Protein AF-A0A4U9CZ18-F1 (afdb_monomer_lite)

Organism: Raoultella terrigena (NCBI:txid577)

Secondary structure (DSSP, 8-state):
-HHHHHHHHHHHHHHHHHHHHHHHHHHHHHHHHHHHHHHHHHHHHS---HHHHHHHHHHHHHHTTSSEEEE--TTS-SPPEEEE-HHHHTT-TT-----TTHHHHHHHHHHHHHHHHHHHTSTT-----EEEETTTEEEESS-GGG----S---

Foldseek 3Di:
DVVVVVVVVVVVVVVVVVVVVVVVVVVVVVLVVVLVVQLVVVCVVDPDDPVQLVVQLVVCVVCQQPQKDWGARPVNQFFIKIFGHPVVLVVDPQADPPDPCNSVVVSVQRVVRNSLSSNVVRVPPPDWDKDAHSNGMIGIPDDPVVPDDDPDDD

pLDDT: mean 77.83, std 15.49, range [28.59, 95.0]

Radius of gyration: 23.75 Å; chains: 1; bounding box: 66×48×63 Å

Sequence (154 aa):
MVLEEAYVDNQHNNLENVAHEMDGLLQFNTDRMIFFRNGMQSALETPLDFMILRKAEQEYISKRHEAIWSVALHNRRTLPVYGVSDAFIDKDPTLSRDNTLSGNELMATLELGYLLRLTNNNRGFTERMLYVSRSGFFVSTESANKHHPGAGAL

InterPro domains:
  IPR033416 Periplasmic sensor domain CHASE7 [PF17151] (1-145)

Structure (mmCIF, N/CA/C/O backbone):
data_AF-A0A4U9CZ18-F1
#
_entry.id   AF-A0A4U9CZ18-F1
#
loop_
_atom_site.group_PDB
_atom_site.id
_atom_site.type_symbol
_atom_site.label_atom_id
_atom_site.label_alt_id
_atom_site.label_comp_id
_atom_site.label_asym_id
_atom_site.label_entity_id
_atom_site.label_seq_id
_atom_site.pdbx_PDB_ins_code
_atom_site.Cartn_x
_atom_site.Cartn_y
_atom_site.Cartn_z
_atom_site.occupancy
_atom_site.B_iso_or_equiv
_atom_site.auth_seq_id
_atom_site.auth_comp_id
_atom_site.auth_asym_id
_atom_site.auth_atom_id
_atom_site.pdbx_PDB_model_num
ATOM 1 N N . MET A 1 1 ? -50.011 -6.101 39.737 1.00 55.44 1 MET A N 1
ATOM 2 C CA . MET A 1 1 ? -48.664 -6.424 40.245 1.00 55.44 1 MET A CA 1
ATOM 3 C C . MET A 1 1 ? -47.759 -6.985 39.147 1.00 55.44 1 MET A C 1
ATOM 5 O O . MET A 1 1 ? -46.697 -6.428 38.957 1.00 55.44 1 MET A O 1
ATOM 9 N N . VAL A 1 2 ? -48.208 -7.946 38.324 1.00 61.94 2 VAL A N 1
ATOM 10 C CA . VAL A 1 2 ? -47.400 -8.536 37.221 1.00 61.94 2 VAL A CA 1
ATOM 11 C C . VAL A 1 2 ? -46.896 -7.525 36.165 1.00 61.94 2 VAL A C 1
ATOM 13 O O . VAL A 1 2 ? -45.826 -7.703 35.599 1.00 61.94 2 VAL A O 1
ATOM 16 N N . LEU A 1 3 ? -47.636 -6.438 35.906 1.00 67.81 3 LEU A N 1
ATOM 17 C CA . LEU A 1 3 ? -47.214 -5.380 34.967 1.00 67.81 3 LEU A CA 1
ATOM 18 C C . LEU A 1 3 ? -46.101 -4.469 35.508 1.00 67.81 3 LEU A C 1
ATOM 20 O O . LEU A 1 3 ? -45.385 -3.862 34.721 1.00 67.81 3 LEU A O 1
ATOM 24 N N . GLU A 1 4 ? -45.979 -4.351 36.828 1.00 65.94 4 GLU A N 1
ATOM 25 C CA . GLU A 1 4 ? -44.988 -3.482 37.468 1.00 65.94 4 GLU A CA 1
ATOM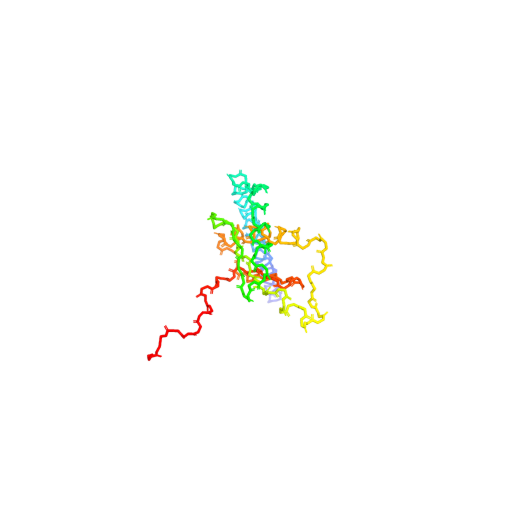 26 C C . GLU A 1 4 ? -43.638 -4.198 37.566 1.00 65.94 4 GLU A C 1
ATOM 28 O O . GLU A 1 4 ? -42.622 -3.624 37.191 1.00 65.94 4 GLU A O 1
ATOM 33 N N . GLU A 1 5 ? -43.646 -5.486 37.926 1.00 63.59 5 GLU A N 1
ATOM 34 C CA . GLU A 1 5 ? -42.459 -6.352 37.868 1.00 63.59 5 GLU A CA 1
ATOM 35 C C . GLU A 1 5 ? -41.902 -6.444 36.440 1.00 63.59 5 GLU A C 1
ATOM 37 O O . GLU A 1 5 ? -40.731 -6.151 36.222 1.00 63.59 5 GLU A O 1
ATOM 42 N N . ALA A 1 6 ? -42.751 -6.700 35.437 1.00 67.12 6 ALA A N 1
ATOM 43 C CA . ALA A 1 6 ? -42.311 -6.762 34.041 1.00 67.12 6 ALA A CA 1
ATOM 44 C C . ALA A 1 6 ? -41.758 -5.423 33.507 1.00 67.12 6 ALA A C 1
ATOM 46 O O . ALA A 1 6 ? -40.897 -5.413 32.627 1.00 67.12 6 ALA A O 1
ATOM 47 N N . TYR A 1 7 ? -42.244 -4.285 34.017 1.00 70.19 7 TYR A N 1
ATOM 48 C CA . TYR A 1 7 ? -41.714 -2.966 33.666 1.00 70.19 7 TYR A CA 1
ATOM 49 C C . TYR A 1 7 ? -40.347 -2.720 34.312 1.00 70.19 7 TYR A C 1
ATOM 51 O O . TYR A 1 7 ? -39.429 -2.260 33.633 1.00 70.19 7 TYR A O 1
ATOM 59 N N . VAL A 1 8 ? -40.192 -3.056 35.595 1.00 72.44 8 VAL A N 1
ATOM 60 C CA . VAL A 1 8 ? -38.922 -2.931 36.327 1.00 72.44 8 VAL A CA 1
ATOM 61 C C . VAL A 1 8 ? -37.847 -3.834 35.715 1.00 72.44 8 VAL A C 1
ATOM 63 O O . VAL A 1 8 ? -36.737 -3.362 35.467 1.00 72.44 8 VAL A O 1
ATOM 66 N N . ASP A 1 9 ? -38.193 -5.069 35.355 1.00 74.56 9 ASP A N 1
ATOM 67 C CA . ASP A 1 9 ? -37.288 -6.004 34.678 1.00 74.56 9 ASP A CA 1
ATOM 68 C C . ASP A 1 9 ? -36.863 -5.495 33.292 1.00 74.56 9 ASP A C 1
ATOM 70 O O . ASP A 1 9 ? -35.718 -5.672 32.876 1.00 74.56 9 ASP A O 1
ATOM 74 N N . ASN A 1 10 ? -37.757 -4.820 32.562 1.00 75.38 10 ASN A N 1
ATOM 75 C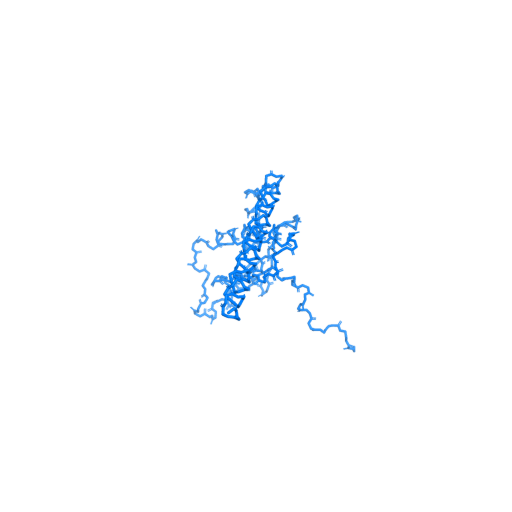 CA . ASN A 1 10 ? -37.428 -4.221 31.267 1.00 75.38 10 ASN A CA 1
ATOM 76 C C . ASN A 1 10 ? -36.478 -3.020 31.423 1.00 75.38 10 ASN A C 1
ATOM 78 O O . ASN A 1 10 ? -35.521 -2.889 30.665 1.00 75.38 10 ASN A O 1
ATOM 82 N N . GLN A 1 11 ? -36.689 -2.171 32.438 1.00 80.06 11 GLN A N 1
ATOM 83 C CA . GLN A 1 11 ? -35.767 -1.069 32.744 1.00 80.06 11 GLN A CA 1
ATOM 84 C C . GLN A 1 11 ? -34.387 -1.583 33.163 1.00 80.06 11 GLN A C 1
ATOM 86 O O . GLN A 1 11 ? -33.377 -1.029 32.733 1.00 80.06 11 GLN A O 1
ATOM 91 N N . HIS A 1 12 ? -34.340 -2.656 33.954 1.00 80.38 12 HIS A N 1
ATOM 92 C CA . HIS A 1 12 ? -33.088 -3.288 34.354 1.00 80.38 12 HIS A CA 1
ATOM 93 C C . HIS A 1 12 ? -32.339 -3.868 33.149 1.00 80.38 12 HIS A C 1
ATOM 95 O O . HIS A 1 12 ? -31.188 -3.508 32.930 1.00 80.38 12 HIS A O 1
ATOM 101 N N . ASN A 1 13 ? -33.021 -4.645 32.301 1.00 81.12 13 ASN A N 1
ATOM 102 C CA . ASN A 1 13 ? -32.439 -5.181 31.066 1.00 81.12 13 ASN A CA 1
ATOM 103 C C . ASN A 1 13 ? -31.945 -4.074 30.120 1.00 81.12 13 ASN A C 1
ATOM 105 O O . ASN A 1 13 ? -30.881 -4.196 29.521 1.00 81.12 13 ASN A O 1
ATOM 109 N N . ASN A 1 14 ? -32.691 -2.972 29.979 1.00 85.69 14 ASN A N 1
ATOM 110 C CA . ASN A 1 14 ? -32.246 -1.843 29.159 1.00 85.69 14 ASN A CA 1
ATOM 111 C C . ASN A 1 14 ? -30.996 -1.176 29.743 1.00 85.69 14 ASN A C 1
ATOM 113 O O . ASN A 1 14 ? -30.086 -0.840 28.991 1.00 85.69 14 ASN A O 1
ATOM 117 N N . LEU A 1 15 ? -30.926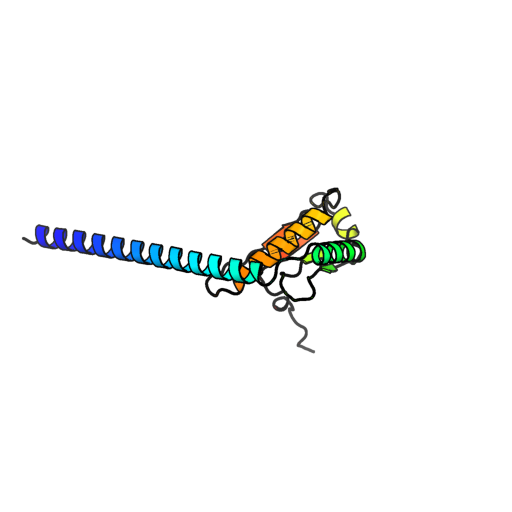 -1.003 31.066 1.00 87.50 15 LEU A N 1
ATOM 118 C CA . LEU A 1 15 ? -29.743 -0.458 31.733 1.00 87.50 15 LEU A CA 1
ATOM 119 C C . LEU A 1 15 ? -28.532 -1.388 31.604 1.00 87.50 15 LEU A C 1
ATOM 121 O O . LEU A 1 15 ? -27.435 -0.897 31.351 1.00 87.50 15 LEU A O 1
ATOM 125 N N . GLU A 1 16 ? -28.717 -2.704 31.725 1.00 88.44 16 GLU A N 1
ATOM 126 C CA . GLU A 1 16 ? -27.654 -3.691 31.506 1.00 88.44 16 GLU A CA 1
ATOM 127 C C . GLU A 1 16 ? -27.153 -3.670 30.058 1.00 88.44 16 GLU A C 1
ATOM 129 O O . GLU A 1 16 ? -25.946 -3.623 29.830 1.00 88.44 16 GLU A O 1
ATOM 134 N N . ASN A 1 17 ? -28.056 -3.610 29.075 1.00 87.31 17 ASN A N 1
ATOM 135 C CA . ASN A 1 17 ? -27.684 -3.498 27.663 1.00 87.31 17 ASN A CA 1
ATOM 136 C C . ASN A 1 17 ? -26.903 -2.208 27.380 1.00 87.31 17 ASN A C 1
ATOM 138 O O . ASN A 1 17 ? -25.851 -2.254 26.747 1.00 87.31 17 ASN A O 1
ATOM 142 N N . VAL A 1 18 ? -27.368 -1.065 27.896 1.00 88.69 18 VAL A N 1
ATOM 143 C CA . VAL A 1 18 ? -26.665 0.222 27.752 1.00 88.69 18 VAL A CA 1
ATOM 144 C C . VAL A 1 18 ? -25.297 0.183 28.437 1.00 88.69 18 VAL A C 1
ATOM 146 O O . VAL A 1 18 ? -24.322 0.690 27.885 1.00 88.69 18 VAL A O 1
ATOM 149 N N . ALA A 1 19 ? -25.195 -0.433 29.618 1.00 86.88 19 ALA A N 1
ATOM 150 C CA . ALA A 1 19 ? -23.924 -0.599 30.316 1.00 86.88 19 ALA A CA 1
ATOM 151 C C . ALA A 1 19 ? -22.953 -1.481 29.516 1.00 86.88 19 ALA A C 1
ATOM 153 O O . ALA A 1 19 ? -21.783 -1.128 29.388 1.00 86.88 19 ALA A O 1
ATOM 154 N N . HIS A 1 20 ? -23.438 -2.576 28.925 1.00 89.50 20 HIS A N 1
ATOM 155 C CA . HIS A 1 20 ? -22.645 -3.445 28.057 1.00 89.50 20 HIS A CA 1
ATOM 156 C C . HIS A 1 20 ? -22.179 -2.745 26.776 1.00 89.50 20 HIS A C 1
ATOM 158 O O . HIS A 1 20 ? -21.013 -2.868 26.401 1.00 89.50 20 HIS A O 1
ATOM 164 N N . GLU A 1 21 ? -23.048 -1.980 26.114 1.00 90.31 21 GLU A N 1
ATOM 165 C CA . GLU A 1 21 ? -22.666 -1.183 24.944 1.00 90.31 21 GLU A CA 1
ATOM 166 C C . GLU A 1 21 ? -21.617 -0.125 25.305 1.00 90.31 21 GLU A C 1
ATOM 168 O O . GLU A 1 21 ? -20.629 0.053 24.588 1.00 90.31 21 GLU A O 1
ATOM 173 N N . MET A 1 22 ? -21.796 0.554 26.440 1.00 90.56 22 MET A N 1
ATOM 174 C CA . MET A 1 22 ? -20.855 1.556 26.927 1.00 90.56 22 MET A CA 1
ATOM 175 C C . MET A 1 22 ? -19.496 0.941 27.276 1.00 90.56 22 MET A C 1
ATOM 177 O O . MET A 1 22 ? -18.470 1.509 26.904 1.00 90.56 22 MET A O 1
ATOM 181 N N . ASP A 1 23 ? -19.474 -0.214 27.940 1.00 89.56 23 ASP A N 1
ATOM 182 C CA . ASP A 1 23 ? -18.244 -0.953 28.243 1.00 89.56 23 ASP A CA 1
ATOM 183 C C . ASP A 1 23 ? -17.512 -1.360 26.955 1.00 89.56 23 ASP A C 1
ATOM 185 O O . ASP A 1 23 ? -16.321 -1.081 26.797 1.00 89.56 23 ASP A O 1
ATOM 189 N N . GLY A 1 24 ? -18.245 -1.876 25.963 1.00 87.12 24 GLY A N 1
ATOM 190 C CA . GLY A 1 24 ? -17.697 -2.182 24.641 1.00 87.12 24 GLY A CA 1
ATOM 191 C C . GLY A 1 24 ? -17.093 -0.956 23.945 1.00 87.12 24 GLY A C 1
ATOM 192 O O . GLY A 1 24 ? -15.995 -1.029 23.387 1.00 87.12 24 GLY A O 1
ATOM 193 N N . LEU A 1 25 ? -17.759 0.202 24.015 1.00 86.75 25 LEU A N 1
ATOM 194 C CA . LEU A 1 25 ? -17.232 1.462 23.482 1.00 86.75 25 LEU A CA 1
ATOM 195 C C . LEU A 1 25 ? -15.987 1.939 24.240 1.00 86.75 25 LEU A C 1
ATOM 197 O O . LEU A 1 25 ? -15.046 2.437 23.617 1.00 86.75 25 LEU A O 1
ATOM 201 N N . LEU A 1 26 ? -15.949 1.813 25.567 1.00 91.00 26 LEU A N 1
ATOM 202 C CA . LEU A 1 26 ? -14.790 2.194 26.378 1.00 91.00 26 LEU A CA 1
ATOM 203 C C . LEU A 1 26 ? -13.584 1.303 26.084 1.00 91.00 26 LEU A C 1
ATOM 205 O O . LEU A 1 26 ? -12.479 1.820 25.880 1.00 91.00 26 LEU A O 1
ATOM 209 N N . GLN A 1 27 ? -13.794 -0.011 26.001 1.00 84.44 27 GLN A N 1
ATOM 210 C CA . GLN A 1 27 ? -12.763 -0.966 25.612 1.00 84.44 27 GLN A CA 1
ATOM 211 C C . GLN A 1 27 ? -12.215 -0.625 24.222 1.00 84.44 27 GLN A C 1
ATOM 213 O O . GLN A 1 27 ? -11.011 -0.432 24.058 1.00 84.44 27 GLN A O 1
ATOM 218 N N . PHE A 1 28 ? -13.099 -0.418 23.247 1.00 78.62 28 PHE A N 1
ATOM 219 C CA . PHE A 1 28 ? -12.723 -0.048 21.885 1.00 78.62 28 PHE A CA 1
ATOM 220 C C . PHE A 1 28 ? -11.899 1.247 21.807 1.00 78.62 28 PHE A C 1
ATOM 222 O O . PHE A 1 28 ? -10.893 1.323 21.095 1.00 78.62 28 PHE A O 1
ATOM 229 N N . ASN A 1 29 ? -12.303 2.286 22.543 1.00 73.75 29 ASN A N 1
ATOM 230 C CA . ASN A 1 29 ? -11.570 3.552 22.574 1.00 73.75 29 ASN A CA 1
ATOM 231 C C . ASN A 1 29 ? -10.210 3.416 23.281 1.00 73.75 29 ASN A C 1
ATOM 233 O O . ASN A 1 29 ? -9.231 4.031 22.850 1.00 73.75 29 ASN A O 1
ATOM 237 N N . THR A 1 30 ? -10.126 2.584 24.320 1.00 81.25 30 THR A N 1
ATOM 238 C CA . THR A 1 30 ? -8.876 2.286 25.035 1.00 81.25 30 THR A CA 1
ATOM 239 C C . THR A 1 30 ? -7.895 1.537 24.136 1.00 81.25 30 THR A C 1
ATOM 241 O O . THR A 1 30 ? -6.736 1.944 24.016 1.00 81.25 30 THR A O 1
ATOM 244 N N . ASP A 1 31 ? -8.368 0.513 23.425 1.00 75.38 31 ASP A N 1
ATOM 245 C CA . ASP A 1 31 ? -7.572 -0.255 22.465 1.00 75.38 31 ASP A CA 1
ATOM 246 C C . ASP A 1 31 ? -7.012 0.648 21.358 1.00 75.38 31 ASP A C 1
ATOM 248 O O . ASP A 1 31 ? -5.821 0.587 21.033 1.00 75.38 31 ASP A O 1
ATOM 252 N N . ARG A 1 32 ? -7.834 1.570 20.834 1.00 73.12 32 ARG A N 1
ATOM 253 C CA . ARG A 1 32 ? -7.393 2.593 19.872 1.00 73.12 32 ARG A CA 1
ATOM 254 C C . ARG A 1 32 ? -6.335 3.530 20.449 1.00 73.12 32 ARG A C 1
ATOM 256 O O . ARG A 1 32 ? -5.360 3.836 19.766 1.00 73.12 32 ARG A O 1
ATOM 263 N N . MET A 1 33 ? -6.489 3.990 21.687 1.00 82.31 33 MET A N 1
ATOM 264 C CA . MET A 1 33 ? -5.515 4.890 22.309 1.00 82.31 33 MET A CA 1
ATOM 265 C C . MET A 1 33 ? -4.158 4.204 22.511 1.00 82.31 33 MET A C 1
ATOM 267 O O . MET A 1 33 ? -3.122 4.777 22.166 1.00 82.31 33 MET A O 1
ATOM 271 N N . ILE A 1 34 ? -4.154 2.967 23.018 1.00 79.25 34 ILE A N 1
ATOM 272 C CA . ILE A 1 34 ? -2.936 2.157 23.186 1.00 79.25 34 ILE A CA 1
ATOM 273 C C . ILE A 1 34 ? -2.264 1.931 21.833 1.00 79.25 34 ILE A C 1
ATOM 275 O O . ILE A 1 34 ? -1.045 2.051 21.705 1.00 79.25 34 ILE A O 1
ATOM 279 N N . PHE A 1 35 ? -3.060 1.656 20.806 1.00 72.75 35 PHE A N 1
ATOM 280 C CA . PHE A 1 35 ? -2.589 1.547 19.439 1.00 72.75 35 PHE A CA 1
ATOM 281 C C . PHE A 1 35 ? -1.898 2.816 18.941 1.00 72.75 35 PHE A C 1
ATOM 283 O O . PHE A 1 35 ? -0.756 2.734 18.486 1.00 72.75 35 PHE A O 1
ATOM 290 N N . PHE A 1 36 ? -2.531 3.985 19.071 1.00 72.88 36 PHE A N 1
ATOM 291 C CA . PHE A 1 36 ? -1.923 5.239 18.628 1.00 72.88 36 PHE A CA 1
ATOM 292 C C . PHE A 1 36 ? -0.646 5.532 19.410 1.00 72.88 36 PHE A C 1
ATOM 294 O O . PHE A 1 36 ? 0.359 5.916 18.816 1.00 72.88 36 PHE A O 1
ATOM 301 N N . ARG A 1 37 ? -0.645 5.287 20.726 1.00 77.56 37 ARG A N 1
ATOM 302 C CA . ARG A 1 37 ? 0.535 5.451 21.581 1.00 77.56 37 ARG A CA 1
ATOM 303 C C . ARG A 1 37 ? 1.699 4.575 21.116 1.00 77.56 37 ARG A C 1
ATOM 305 O O . ARG A 1 37 ? 2.804 5.083 20.951 1.00 77.56 37 ARG A O 1
ATOM 312 N N . ASN A 1 38 ? 1.463 3.284 20.895 1.00 74.06 38 ASN A N 1
ATOM 313 C CA . ASN A 1 38 ? 2.507 2.341 20.490 1.00 74.06 38 ASN A CA 1
ATOM 314 C C . ASN A 1 38 ? 2.998 2.621 19.063 1.00 74.06 38 ASN A C 1
ATOM 316 O O . ASN A 1 38 ? 4.201 2.574 18.806 1.00 74.06 38 ASN A O 1
ATOM 320 N N . GLY A 1 39 ? 2.085 2.970 18.152 1.00 69.44 39 GLY A N 1
ATOM 321 C CA . GLY A 1 39 ? 2.424 3.389 16.794 1.00 69.44 39 GLY A CA 1
ATOM 322 C C . GLY A 1 39 ? 3.288 4.651 16.783 1.00 69.44 39 GLY A C 1
ATOM 323 O O . GLY A 1 39 ? 4.344 4.659 16.156 1.00 69.44 39 GLY A O 1
ATOM 324 N N . MET A 1 40 ? 2.901 5.686 17.538 1.00 73.62 40 MET A N 1
ATOM 325 C CA . MET A 1 40 ? 3.684 6.920 17.673 1.00 73.62 40 MET A CA 1
ATOM 326 C C . MET A 1 40 ? 5.042 6.670 18.326 1.00 73.62 40 MET A C 1
ATOM 328 O O . MET A 1 40 ? 6.042 7.179 17.835 1.00 73.62 40 MET A O 1
ATOM 332 N N . GLN A 1 41 ? 5.106 5.872 19.395 1.00 73.75 41 GLN A N 1
ATOM 333 C CA . GLN A 1 41 ? 6.376 5.526 20.032 1.00 73.75 41 GLN A CA 1
ATOM 334 C C . GLN A 1 41 ? 7.321 4.844 19.030 1.00 73.75 41 GLN A C 1
ATOM 336 O O . GLN A 1 41 ? 8.472 5.251 18.899 1.00 73.75 41 GLN A O 1
ATOM 341 N N . SER A 1 42 ? 6.825 3.877 18.256 1.00 68.81 42 SER A N 1
ATOM 342 C CA . SER A 1 42 ? 7.631 3.190 17.243 1.00 68.81 42 SER A CA 1
ATOM 343 C C . SER A 1 42 ? 8.066 4.114 16.091 1.00 68.81 42 SER A C 1
ATOM 345 O O . SER A 1 42 ? 9.202 4.007 15.617 1.00 68.81 42 SER A O 1
ATOM 347 N N . ALA A 1 43 ? 7.206 5.056 15.686 1.00 67.75 43 ALA A N 1
ATOM 348 C CA . ALA A 1 43 ? 7.516 6.097 14.701 1.00 67.75 43 ALA A CA 1
ATOM 349 C C . ALA A 1 43 ? 8.579 7.085 15.179 1.00 67.75 43 ALA A C 1
ATOM 351 O O . ALA A 1 43 ? 9.471 7.439 14.411 1.00 67.75 43 ALA A O 1
ATOM 352 N N . LEU A 1 44 ? 8.527 7.487 16.448 1.00 71.44 44 LEU A N 1
ATOM 353 C CA . LEU A 1 44 ? 9.509 8.387 17.048 1.00 71.44 44 LEU A CA 1
ATOM 354 C C . LEU A 1 44 ? 10.860 7.702 17.283 1.00 71.44 44 LEU A C 1
ATOM 356 O O . LEU A 1 44 ? 11.900 8.319 17.076 1.00 71.44 44 LEU A O 1
ATOM 360 N N . GLU A 1 45 ? 10.861 6.430 17.684 1.00 70.38 45 GLU A N 1
ATOM 361 C CA . GLU A 1 45 ? 12.091 5.647 17.849 1.00 70.38 45 GLU A CA 1
ATOM 362 C C . GLU A 1 45 ? 12.778 5.375 16.504 1.00 70.38 45 GLU A C 1
ATOM 364 O O . GLU A 1 45 ? 14.002 5.242 16.436 1.00 70.38 45 GLU A O 1
ATOM 369 N N . THR A 1 46 ? 11.998 5.258 15.424 1.00 64.69 46 THR A N 1
ATOM 370 C CA . THR A 1 46 ? 12.502 4.840 14.114 1.00 64.69 46 THR A CA 1
ATOM 371 C C . THR A 1 46 ? 11.836 5.573 12.945 1.00 64.69 46 THR A C 1
ATOM 373 O O . THR A 1 46 ? 11.130 4.941 12.155 1.00 64.69 46 THR A O 1
ATOM 376 N N . PRO A 1 47 ? 12.082 6.886 12.787 1.00 67.19 47 PRO A N 1
ATOM 377 C CA . PRO A 1 47 ? 11.479 7.662 11.711 1.00 67.19 47 PRO A CA 1
ATOM 378 C C . PRO A 1 47 ? 11.868 7.101 10.337 1.00 67.19 47 PRO A C 1
ATOM 380 O O . PRO A 1 47 ? 12.983 6.602 10.141 1.00 67.19 47 PRO A O 1
ATOM 383 N N . LEU A 1 48 ? 10.946 7.185 9.376 1.00 73.19 48 LEU A N 1
ATOM 384 C CA . LEU A 1 48 ? 11.251 6.903 7.977 1.00 73.19 48 LEU A CA 1
ATOM 385 C C . LEU A 1 48 ? 12.178 7.991 7.447 1.00 73.19 48 LEU A C 1
ATOM 387 O O . LEU A 1 48 ? 11.784 9.126 7.197 1.00 73.19 48 LEU A O 1
ATOM 391 N N . ASP A 1 49 ? 13.454 7.635 7.340 1.00 78.69 49 ASP A N 1
ATOM 392 C CA . ASP A 1 49 ? 14.478 8.519 6.807 1.00 78.69 49 ASP A CA 1
ATOM 393 C C . ASP A 1 49 ? 14.248 8.732 5.303 1.00 78.69 49 ASP A C 1
ATOM 395 O O . ASP A 1 49 ? 14.193 7.781 4.514 1.00 78.69 49 ASP A O 1
ATOM 399 N N . PHE A 1 50 ? 14.172 10.000 4.901 1.00 75.44 50 PHE A N 1
ATOM 400 C CA . PHE A 1 50 ? 14.054 10.435 3.512 1.00 75.44 50 PHE A CA 1
ATOM 401 C C . PHE A 1 50 ? 15.109 9.792 2.596 1.00 75.44 50 PHE A C 1
ATOM 403 O O . PHE A 1 50 ? 14.817 9.431 1.454 1.00 75.44 50 PHE A O 1
ATOM 410 N N . MET A 1 51 ? 16.330 9.577 3.094 1.00 80.06 51 MET A N 1
ATOM 411 C CA . MET A 1 51 ? 17.397 8.922 2.332 1.00 80.06 51 MET A CA 1
ATOM 412 C C . MET A 1 51 ? 17.086 7.456 2.014 1.00 80.06 51 MET A C 1
ATOM 414 O O . MET A 1 51 ? 17.497 6.952 0.968 1.00 80.06 51 MET A O 1
ATOM 418 N N . ILE A 1 52 ? 16.359 6.763 2.893 1.00 82.31 52 ILE A N 1
ATOM 419 C CA . ILE A 1 52 ? 15.946 5.372 2.687 1.00 82.31 52 ILE A CA 1
ATOM 420 C C . ILE A 1 52 ? 14.837 5.305 1.631 1.00 82.31 52 ILE A C 1
ATOM 422 O O . ILE A 1 52 ? 14.899 4.454 0.743 1.00 82.31 52 ILE A O 1
ATOM 426 N N . LEU A 1 53 ? 13.871 6.227 1.676 1.00 83.00 53 LEU A N 1
ATOM 427 C CA . LEU A 1 53 ? 12.809 6.315 0.668 1.00 83.00 53 LEU A CA 1
ATOM 428 C C . LEU A 1 53 ? 13.373 6.610 -0.725 1.00 83.00 53 LEU A C 1
ATOM 430 O O . LEU A 1 53 ? 12.989 5.965 -1.697 1.00 83.00 53 LEU A O 1
ATOM 434 N N . ARG A 1 54 ? 14.353 7.514 -0.820 1.00 83.75 54 ARG A N 1
ATOM 435 C CA . ARG A 1 54 ? 15.013 7.842 -2.091 1.00 83.75 54 ARG A CA 1
ATOM 436 C C . ARG A 1 54 ? 15.780 6.658 -2.686 1.00 83.75 54 ARG A C 1
ATOM 438 O O . ARG A 1 54 ? 15.801 6.482 -3.900 1.00 83.75 54 ARG A O 1
ATOM 445 N N . LYS A 1 55 ? 16.393 5.813 -1.850 1.00 87.94 55 LYS A N 1
ATOM 446 C CA . LYS A 1 55 ? 17.011 4.557 -2.316 1.00 87.94 55 LYS A CA 1
ATOM 447 C C . LYS A 1 55 ? 15.967 3.572 -2.842 1.00 87.94 55 LYS A C 1
ATOM 449 O O . LYS A 1 55 ? 16.210 2.925 -3.854 1.00 87.94 55 LYS A O 1
ATOM 454 N N . ALA A 1 56 ? 14.813 3.479 -2.183 1.00 88.31 56 ALA A N 1
ATOM 455 C CA . ALA A 1 56 ? 13.718 2.624 -2.633 1.00 88.31 56 ALA A CA 1
ATOM 456 C C . ALA A 1 56 ? 13.136 3.090 -3.978 1.00 88.31 56 ALA A C 1
ATOM 458 O O . ALA A 1 56 ? 12.836 2.265 -4.837 1.00 88.31 56 ALA A O 1
ATOM 459 N N . GLU A 1 57 ? 13.046 4.404 -4.200 1.00 88.12 57 GLU A N 1
ATOM 460 C CA . GLU A 1 57 ? 12.678 4.974 -5.500 1.00 88.12 57 GLU A CA 1
ATOM 461 C C . GLU A 1 57 ? 13.676 4.574 -6.600 1.00 88.12 57 GLU A C 1
ATOM 463 O O . GLU A 1 57 ? 13.272 4.124 -7.671 1.00 88.12 57 GLU A O 1
ATOM 468 N N . GLN A 1 58 ? 14.982 4.670 -6.333 1.00 89.69 58 GLN A N 1
ATOM 469 C CA . GLN A 1 58 ? 16.017 4.239 -7.282 1.00 89.69 58 GLN A CA 1
ATOM 470 C C . GLN A 1 58 ? 15.926 2.740 -7.592 1.00 89.69 58 GLN A C 1
ATOM 472 O O . GLN A 1 58 ? 16.032 2.338 -8.752 1.00 89.69 58 GLN A O 1
ATOM 477 N N . GLU A 1 59 ? 15.700 1.915 -6.568 1.00 92.06 59 GLU A N 1
ATOM 478 C CA . GLU A 1 59 ? 15.503 0.475 -6.725 1.00 92.06 59 GLU A CA 1
ATOM 479 C C . GLU A 1 59 ? 14.294 0.185 -7.622 1.00 92.06 59 GLU A C 1
ATOM 481 O O . GLU A 1 59 ? 14.409 -0.572 -8.586 1.00 92.06 59 GLU A O 1
ATOM 486 N N . TYR A 1 60 ? 13.167 0.852 -7.379 1.00 91.12 60 TYR A N 1
ATOM 487 C CA . TYR A 1 60 ? 11.985 0.764 -8.231 1.00 91.12 60 TYR A CA 1
ATOM 488 C C . TYR A 1 60 ? 12.277 1.150 -9.685 1.00 91.12 60 TYR A C 1
ATOM 490 O O . TYR A 1 60 ? 11.945 0.386 -10.589 1.00 91.12 60 TYR A O 1
ATOM 498 N N . ILE A 1 61 ? 12.943 2.284 -9.927 1.00 89.81 61 ILE A N 1
ATOM 499 C CA . ILE A 1 61 ? 13.285 2.731 -11.287 1.00 89.81 61 ILE A CA 1
ATOM 500 C C . ILE A 1 61 ? 14.152 1.690 -12.007 1.00 89.81 61 ILE A C 1
ATOM 502 O O . ILE A 1 61 ? 13.979 1.472 -13.205 1.00 89.81 61 ILE A O 1
ATOM 506 N N . SER A 1 62 ? 15.057 1.018 -11.291 1.00 92.31 62 SER A N 1
ATOM 507 C CA . SER A 1 62 ? 15.878 -0.043 -11.881 1.00 92.31 62 SER A CA 1
ATOM 508 C C . SER A 1 62 ? 15.082 -1.317 -12.189 1.00 92.31 62 SER A C 1
ATOM 510 O O . SER A 1 62 ? 15.260 -1.905 -13.254 1.00 92.31 62 SER A O 1
ATOM 512 N N . LYS A 1 63 ? 14.158 -1.709 -11.301 1.00 93.50 63 LYS A N 1
ATOM 513 C CA . LYS A 1 63 ? 13.435 -2.989 -11.365 1.00 93.50 63 LYS A CA 1
ATOM 514 C C . LYS A 1 63 ? 12.124 -2.950 -12.144 1.00 93.50 63 LYS A C 1
ATOM 516 O O . LYS A 1 63 ? 11.613 -4.003 -12.501 1.00 93.50 63 LYS A O 1
ATOM 521 N N . ARG A 1 64 ? 11.570 -1.772 -12.449 1.00 90.81 64 ARG A N 1
ATOM 522 C CA . ARG A 1 64 ? 10.260 -1.621 -13.127 1.00 90.81 64 ARG A CA 1
ATOM 523 C C . ARG A 1 64 ? 10.147 -2.296 -14.502 1.00 90.81 64 ARG A C 1
ATOM 525 O O . ARG A 1 64 ? 9.048 -2.433 -15.028 1.00 90.81 64 ARG A O 1
ATOM 532 N N . HIS A 1 65 ? 11.265 -2.723 -15.081 1.00 92.31 65 HIS A N 1
ATOM 533 C CA . HIS A 1 65 ? 11.307 -3.466 -16.341 1.00 92.31 65 HIS A CA 1
ATOM 534 C C . HIS A 1 65 ? 11.232 -4.993 -16.141 1.00 92.31 65 HIS A C 1
ATOM 536 O O . HIS A 1 65 ? 10.980 -5.724 -17.098 1.00 92.31 65 HIS A O 1
ATOM 542 N N . GLU A 1 66 ? 11.429 -5.489 -14.918 1.00 95.00 66 GLU A N 1
ATOM 543 C CA . GLU A 1 66 ? 11.309 -6.907 -14.575 1.00 95.00 66 GLU A CA 1
ATOM 544 C C . GLU A 1 66 ? 9.840 -7.341 -14.571 1.00 95.00 66 GLU A C 1
ATOM 546 O O . GLU A 1 66 ? 8.963 -6.588 -14.146 1.00 95.00 66 GLU A O 1
ATOM 551 N N . ALA A 1 67 ? 9.566 -8.571 -15.021 1.00 93.25 67 ALA A N 1
ATOM 552 C CA . ALA A 1 67 ? 8.204 -9.096 -15.161 1.00 93.25 67 ALA A CA 1
ATOM 553 C C . ALA A 1 67 ? 7.387 -8.999 -13.861 1.00 93.25 67 ALA A C 1
ATOM 555 O O . ALA A 1 67 ? 6.226 -8.588 -13.886 1.00 93.25 67 ALA A O 1
ATOM 556 N N . ILE A 1 68 ? 8.014 -9.359 -12.742 1.00 93.69 68 ILE A N 1
ATOM 557 C CA . ILE A 1 68 ? 7.498 -9.197 -11.386 1.00 93.69 68 ILE A CA 1
ATOM 558 C C . ILE A 1 68 ? 8.653 -8.655 -10.557 1.00 93.69 68 ILE A C 1
ATOM 560 O O . ILE A 1 68 ? 9.736 -9.236 -10.568 1.00 93.69 68 ILE A O 1
ATOM 564 N N . TRP A 1 69 ? 8.414 -7.575 -9.824 1.00 94.25 69 TRP A N 1
ATOM 565 C CA . TRP A 1 69 ? 9.415 -6.953 -8.969 1.00 94.25 69 TRP A CA 1
ATOM 566 C C . TRP A 1 69 ? 8.862 -6.691 -7.572 1.00 94.25 69 TRP A C 1
ATOM 568 O O . TRP A 1 69 ? 7.652 -6.629 -7.341 1.00 94.25 69 TRP A O 1
ATOM 578 N N . SER A 1 70 ? 9.777 -6.513 -6.622 1.00 93.81 70 SER A N 1
ATOM 579 C CA . SER A 1 70 ? 9.451 -6.069 -5.271 1.00 93.81 70 SER A CA 1
ATOM 580 C C . SER A 1 70 ? 10.454 -5.037 -4.784 1.00 93.81 70 SER A C 1
ATOM 582 O O . SER A 1 70 ? 11.660 -5.213 -4.985 1.00 93.81 70 SER A O 1
ATOM 584 N N . VAL A 1 71 ? 9.956 -4.025 -4.082 1.00 91.94 71 VAL A N 1
ATOM 585 C CA . VAL A 1 71 ? 10.756 -3.026 -3.371 1.00 91.94 71 VAL A CA 1
ATOM 586 C C . VAL A 1 71 ? 10.360 -3.048 -1.903 1.00 91.94 71 VAL A C 1
ATOM 588 O O . VAL A 1 71 ? 9.182 -2.990 -1.550 1.00 91.94 71 VAL A O 1
ATOM 591 N N . ALA A 1 72 ? 11.354 -3.153 -1.029 1.00 88.12 72 ALA A N 1
ATOM 592 C CA . ALA A 1 72 ? 11.150 -3.195 0.410 1.00 88.12 72 ALA A CA 1
ATOM 593 C C . ALA A 1 72 ? 12.272 -2.447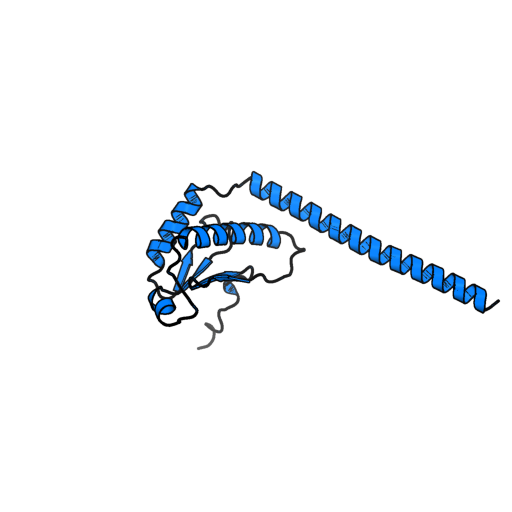 1.123 1.00 88.12 72 ALA A C 1
ATOM 595 O O . ALA A 1 72 ? 13.429 -2.476 0.705 1.00 88.12 72 ALA A O 1
ATOM 596 N N . LEU A 1 73 ? 11.953 -1.814 2.251 1.00 84.81 73 LEU A N 1
ATOM 597 C CA . LEU A 1 73 ? 12.983 -1.172 3.057 1.00 84.81 73 LEU A CA 1
ATOM 598 C C . LEU A 1 73 ? 13.753 -2.236 3.853 1.00 84.81 73 LEU A C 1
ATOM 600 O O . LEU A 1 73 ? 13.158 -3.098 4.507 1.00 84.81 73 LEU A O 1
ATOM 604 N N . HIS A 1 74 ? 15.087 -2.147 3.816 1.00 66.06 74 HIS A N 1
ATOM 605 C CA . HIS A 1 74 ? 16.035 -3.177 4.275 1.00 66.06 74 HIS A CA 1
ATOM 606 C C . HIS A 1 74 ? 15.818 -3.654 5.722 1.00 66.06 74 HIS A C 1
ATOM 608 O O . HIS A 1 74 ? 16.134 -4.791 6.060 1.00 66.06 74 HIS A O 1
ATOM 614 N N . ASN A 1 75 ? 15.207 -2.833 6.574 1.00 63.78 75 ASN A N 1
ATOM 615 C CA . ASN A 1 75 ? 15.009 -3.159 7.986 1.00 63.78 75 ASN A CA 1
ATOM 616 C C . ASN A 1 75 ? 13.738 -3.973 8.263 1.00 63.78 75 ASN A C 1
ATOM 618 O O . ASN A 1 75 ? 13.380 -4.125 9.429 1.00 63.78 75 ASN A O 1
ATOM 622 N N . ARG A 1 76 ? 13.025 -4.455 7.226 1.00 64.06 76 ARG A N 1
ATOM 623 C CA . ARG A 1 76 ? 11.692 -5.069 7.359 1.00 64.06 76 ARG A CA 1
ATOM 624 C C . ARG A 1 76 ? 10.831 -4.208 8.295 1.00 64.06 76 ARG A C 1
ATOM 626 O O . ARG A 1 76 ? 10.371 -4.695 9.319 1.00 64.06 76 ARG A O 1
ATOM 633 N N . ARG A 1 77 ? 10.679 -2.917 8.003 1.00 69.88 77 ARG A N 1
ATOM 634 C CA . ARG A 1 77 ? 9.820 -2.004 8.789 1.00 69.88 77 ARG A CA 1
ATOM 635 C C . ARG A 1 77 ? 8.593 -1.548 8.019 1.00 69.88 77 ARG A C 1
ATOM 637 O O . ARG A 1 77 ? 7.592 -1.205 8.625 1.00 69.88 77 ARG A O 1
ATOM 644 N N . THR A 1 78 ? 8.638 -1.632 6.699 1.00 78.75 78 THR A N 1
ATOM 645 C CA . THR A 1 78 ? 7.473 -1.487 5.834 1.00 78.75 78 THR A CA 1
ATOM 646 C C . THR A 1 78 ? 6.962 -2.860 5.427 1.00 78.75 78 THR A C 1
ATOM 648 O O . THR A 1 78 ? 7.654 -3.879 5.571 1.00 78.75 78 THR A O 1
ATOM 651 N N . LEU A 1 79 ? 5.736 -2.897 4.928 1.00 87.38 79 LEU A N 1
ATOM 652 C CA . LEU A 1 79 ? 5.305 -3.970 4.048 1.00 87.38 79 LEU A CA 1
ATOM 653 C C . LEU A 1 79 ? 6.026 -3.822 2.691 1.00 87.38 79 LEU A C 1
ATOM 655 O O . LEU A 1 79 ? 6.239 -2.692 2.242 1.00 87.38 79 LEU A O 1
ATOM 659 N N . PRO A 1 80 ? 6.452 -4.929 2.061 1.00 90.88 80 PRO A N 1
ATOM 660 C CA . PRO A 1 80 ? 7.020 -4.890 0.718 1.00 90.88 80 PRO A CA 1
ATOM 661 C C . PRO A 1 80 ? 5.964 -4.436 -0.294 1.00 90.88 80 PRO A C 1
ATOM 663 O O . PRO A 1 80 ? 4.809 -4.859 -0.221 1.00 90.88 80 PRO A O 1
ATOM 666 N N . VAL A 1 81 ? 6.379 -3.602 -1.245 1.00 93.31 81 VAL A N 1
ATOM 667 C CA . VAL A 1 81 ? 5.573 -3.243 -2.413 1.00 93.31 81 VAL A CA 1
ATOM 668 C C . VAL A 1 81 ? 5.935 -4.197 -3.537 1.00 93.31 81 VAL A C 1
ATOM 670 O O . VAL A 1 81 ? 7.116 -4.390 -3.826 1.00 93.31 81 VAL A O 1
ATOM 673 N N . TYR A 1 82 ? 4.925 -4.780 -4.167 1.00 94.19 82 TYR A N 1
ATOM 674 C CA . TYR A 1 82 ? 5.080 -5.669 -5.314 1.00 94.19 82 TYR A CA 1
ATOM 675 C C . TYR A 1 82 ? 4.495 -5.015 -6.548 1.00 94.19 82 TYR A C 1
ATOM 677 O O . TYR A 1 82 ? 3.498 -4.303 -6.450 1.00 94.19 82 TYR A O 1
ATOM 685 N N . GLY A 1 83 ? 5.055 -5.299 -7.714 1.00 93.81 83 GLY A N 1
ATOM 686 C CA . GLY A 1 83 ? 4.494 -4.800 -8.955 1.00 93.81 83 GLY A CA 1
ATOM 687 C C . GLY A 1 83 ? 4.904 -5.601 -10.171 1.00 93.81 83 GLY A C 1
ATOM 688 O O . GLY A 1 83 ? 5.649 -6.580 -10.091 1.00 93.81 83 GLY A O 1
ATOM 689 N N . VAL A 1 84 ? 4.359 -5.166 -11.298 1.00 94.12 84 VAL A N 1
ATOM 690 C CA . VAL A 1 84 ? 4.559 -5.765 -12.617 1.00 94.12 84 VAL A CA 1
ATOM 691 C C . VAL A 1 84 ? 5.331 -4.821 -13.533 1.00 94.12 84 VAL A C 1
ATOM 693 O O . VAL A 1 84 ? 5.449 -3.617 -13.258 1.00 94.12 84 VAL A O 1
ATOM 696 N N . SER A 1 85 ? 5.877 -5.383 -14.610 1.00 93.88 85 SER A N 1
ATOM 697 C CA . SER A 1 85 ? 6.679 -4.630 -15.572 1.00 93.88 85 SER A CA 1
ATOM 698 C C . SER A 1 85 ? 5.896 -3.514 -16.261 1.00 93.88 85 SER A C 1
ATOM 700 O O . SER A 1 85 ? 4.685 -3.607 -16.465 1.00 93.88 85 SER A O 1
ATOM 702 N N . ASP A 1 86 ? 6.613 -2.492 -16.721 1.00 91.75 86 ASP A N 1
ATOM 703 C CA . ASP A 1 86 ? 6.049 -1.462 -17.603 1.00 91.75 86 ASP A CA 1
ATOM 704 C C . ASP A 1 86 ? 5.402 -2.071 -18.856 1.00 91.75 86 ASP A C 1
ATOM 706 O O . ASP A 1 86 ? 4.267 -1.752 -19.189 1.00 91.75 86 ASP A O 1
ATOM 710 N N . ALA A 1 87 ? 6.057 -3.060 -19.469 1.00 92.31 87 ALA A N 1
ATOM 711 C CA . ALA A 1 87 ? 5.526 -3.758 -20.638 1.00 92.31 87 ALA A CA 1
ATOM 712 C C . ALA A 1 87 ? 4.223 -4.536 -20.364 1.00 92.31 87 ALA A C 1
ATOM 714 O O . ALA A 1 87 ? 3.510 -4.888 -21.305 1.00 92.31 87 ALA A O 1
ATOM 715 N N . PHE A 1 88 ? 3.926 -4.881 -19.105 1.00 92.69 88 PHE A N 1
ATOM 716 C CA . PHE A 1 88 ? 2.630 -5.442 -18.722 1.00 92.69 88 PHE A CA 1
ATOM 717 C C . PHE A 1 88 ? 1.570 -4.343 -18.622 1.00 92.69 88 PHE A C 1
ATOM 719 O O . PHE A 1 88 ? 0.465 -4.520 -19.126 1.00 92.69 88 PHE A O 1
ATOM 726 N N . ILE A 1 89 ? 1.921 -3.213 -18.006 1.00 91.88 89 ILE A N 1
ATOM 727 C CA . ILE A 1 89 ? 1.030 -2.061 -17.829 1.00 91.88 89 ILE A CA 1
ATOM 728 C C . ILE A 1 89 ? 0.593 -1.500 -19.179 1.00 91.88 89 ILE A C 1
ATOM 730 O O . ILE A 1 89 ? -0.594 -1.273 -19.377 1.00 91.88 89 ILE A O 1
ATOM 734 N N . ASP A 1 90 ? 1.519 -1.367 -20.129 1.00 91.19 90 ASP A N 1
ATOM 735 C CA . ASP A 1 90 ? 1.250 -0.803 -21.458 1.00 91.19 90 ASP A CA 1
ATOM 736 C C . ASP A 1 90 ? 0.214 -1.605 -22.273 1.00 91.19 90 ASP A C 1
ATOM 738 O O . ASP A 1 90 ? -0.308 -1.119 -23.277 1.00 91.19 90 ASP A O 1
ATOM 742 N N . LYS A 1 91 ? -0.095 -2.843 -21.864 1.00 92.19 91 LYS A N 1
ATOM 743 C CA . LYS A 1 91 ? -1.095 -3.700 -22.520 1.00 92.19 91 LYS A CA 1
ATOM 744 C C . LYS A 1 91 ? -2.519 -3.451 -22.032 1.00 92.19 91 LYS A C 1
ATOM 746 O O . LYS A 1 91 ? -3.452 -3.883 -22.707 1.00 92.19 91 LYS A O 1
ATOM 751 N N . ASP A 1 92 ? -2.694 -2.812 -20.878 1.00 88.94 92 ASP A N 1
ATOM 752 C CA . ASP A 1 92 ? -3.999 -2.603 -20.257 1.00 88.94 92 ASP A CA 1
ATOM 753 C C . ASP A 1 92 ? -4.319 -1.101 -20.165 1.00 88.94 92 ASP A C 1
ATOM 755 O O . ASP A 1 92 ? -3.667 -0.380 -19.411 1.00 88.94 92 ASP A O 1
ATOM 759 N N . PRO A 1 93 ? -5.357 -0.608 -20.868 1.00 87.06 93 PRO A N 1
ATOM 760 C CA . PRO A 1 93 ? -5.706 0.813 -20.863 1.00 87.06 93 PRO A CA 1
ATOM 761 C C . PRO A 1 93 ? -6.214 1.329 -19.504 1.00 87.06 93 PRO A C 1
ATOM 763 O O . PRO A 1 93 ? -6.341 2.540 -19.310 1.00 87.06 93 PRO A O 1
ATOM 766 N N . THR A 1 94 ? -6.553 0.447 -18.558 1.00 88.75 94 THR A N 1
ATOM 767 C CA . THR A 1 94 ? -6.971 0.835 -17.202 1.00 88.75 94 THR A CA 1
ATOM 768 C C . THR A 1 94 ? -5.780 1.178 -16.301 1.00 88.75 94 THR A C 1
ATOM 770 O O . THR A 1 94 ? -5.921 1.989 -15.370 1.00 88.75 94 THR A O 1
ATOM 773 N N . LEU A 1 95 ? -4.604 0.628 -16.614 1.00 89.31 95 LEU A N 1
ATOM 774 C CA . LEU A 1 95 ? -3.346 0.861 -15.916 1.00 89.31 95 LEU A CA 1
ATOM 775 C C . LEU A 1 95 ? -2.561 1.994 -16.591 1.00 89.31 95 LEU A C 1
ATOM 777 O O . LEU A 1 95 ? -2.704 2.257 -17.781 1.00 89.31 95 LEU A O 1
ATOM 781 N N . SER A 1 96 ? -1.757 2.722 -15.819 1.00 87.12 96 SER A N 1
ATOM 782 C CA . SER A 1 96 ? -0.926 3.800 -16.358 1.00 87.12 96 SER A CA 1
ATOM 783 C C . SER A 1 96 ? 0.283 4.075 -15.477 1.00 87.12 96 SER A C 1
ATOM 785 O O . SER A 1 96 ? 0.147 4.303 -14.277 1.00 87.12 96 SER A O 1
ATOM 787 N N . ARG A 1 97 ? 1.466 4.103 -16.104 1.00 81.62 97 ARG A N 1
ATOM 788 C CA . ARG A 1 97 ? 2.722 4.594 -15.514 1.00 81.62 97 ARG A CA 1
ATOM 789 C C . ARG A 1 97 ? 2.912 6.099 -15.670 1.00 81.62 97 ARG A C 1
ATOM 791 O O . ARG A 1 97 ? 3.836 6.642 -15.064 1.00 81.62 97 ARG A O 1
ATOM 798 N N . ASP A 1 98 ? 2.072 6.756 -16.467 1.00 66.31 98 ASP A N 1
ATOM 799 C CA . ASP A 1 98 ? 2.241 8.138 -16.933 1.00 66.31 98 ASP A CA 1
ATOM 800 C C . ASP A 1 98 ? 1.796 9.171 -15.888 1.00 66.31 98 ASP A C 1
ATOM 802 O O . ASP A 1 98 ? 1.105 10.153 -16.150 1.00 66.31 98 ASP A O 1
ATOM 806 N N . ASN A 1 99 ? 2.171 8.905 -14.641 1.00 63.47 99 ASN A N 1
ATOM 807 C CA . ASN A 1 99 ? 2.089 9.858 -13.564 1.00 63.47 99 ASN A CA 1
ATOM 808 C C . ASN A 1 99 ? 3.513 10.354 -13.329 1.00 63.47 99 ASN A C 1
ATOM 810 O O . ASN A 1 99 ? 4.382 9.598 -12.882 1.00 63.47 99 ASN A O 1
ATOM 814 N N . THR A 1 100 ? 3.757 11.637 -13.598 1.00 66.94 100 THR A N 1
ATOM 815 C CA . THR A 1 100 ? 5.010 12.331 -13.244 1.00 66.94 100 THR A CA 1
ATOM 816 C C . THR A 1 100 ? 5.361 12.173 -11.757 1.00 66.94 100 THR A C 1
ATOM 818 O O . THR A 1 100 ? 6.499 12.398 -11.358 1.00 66.94 100 THR A O 1
ATOM 821 N N . LEU A 1 101 ? 4.393 11.728 -10.949 1.00 71.69 101 LEU A N 1
ATOM 822 C CA . LEU A 1 101 ? 4.480 11.447 -9.525 1.00 71.69 101 LEU A CA 1
ATOM 823 C C . LEU A 1 101 ? 4.554 9.942 -9.191 1.00 71.69 101 LEU A C 1
ATOM 825 O O . LEU A 1 101 ? 4.327 9.586 -8.041 1.00 71.69 101 LEU A O 1
ATOM 829 N N . SER A 1 102 ? 4.847 9.038 -10.134 1.00 77.44 102 SER A N 1
ATOM 830 C CA . SER A 1 102 ? 4.891 7.586 -9.850 1.00 77.44 102 SER A CA 1
ATOM 831 C C . SER A 1 102 ? 5.914 7.213 -8.764 1.00 77.44 102 SER A C 1
ATOM 833 O O . SER A 1 102 ? 5.647 6.335 -7.944 1.00 77.44 102 SER A O 1
ATOM 835 N N . GLY A 1 103 ? 7.044 7.929 -8.691 1.00 80.38 103 GLY A N 1
ATOM 836 C CA . GLY A 1 103 ? 7.991 7.835 -7.571 1.00 80.38 103 GLY A CA 1
ATOM 837 C C . GLY A 1 103 ? 7.383 8.295 -6.240 1.00 80.38 103 GLY A C 1
ATOM 838 O O . GLY A 1 103 ? 7.503 7.602 -5.230 1.00 80.38 103 GLY A O 1
ATOM 839 N N . ASN A 1 104 ? 6.629 9.399 -6.245 1.00 84.56 104 ASN A N 1
ATOM 840 C CA . ASN A 1 104 ? 5.934 9.897 -5.054 1.00 84.56 104 ASN A CA 1
ATOM 841 C C . ASN A 1 104 ? 4.840 8.928 -4.584 1.00 84.56 104 ASN A C 1
ATOM 843 O O . ASN A 1 104 ? 4.671 8.733 -3.384 1.00 84.56 104 ASN A O 1
ATOM 847 N N . GLU A 1 105 ? 4.105 8.310 -5.511 1.00 87.94 105 GLU A N 1
ATOM 848 C CA . GLU A 1 105 ? 3.080 7.311 -5.199 1.00 87.94 105 GLU A CA 1
ATOM 849 C C . GLU A 1 105 ? 3.707 6.060 -4.570 1.00 87.94 105 GLU A C 1
ATOM 851 O O . GLU A 1 105 ? 3.204 5.556 -3.565 1.00 87.94 105 GLU A O 1
ATOM 856 N N . LEU A 1 106 ? 4.848 5.595 -5.093 1.00 89.81 106 LEU A N 1
ATOM 857 C CA . LEU A 1 106 ? 5.609 4.510 -4.477 1.00 89.81 106 LEU A CA 1
ATOM 858 C C . LEU A 1 106 ? 6.057 4.878 -3.057 1.00 89.81 106 LEU A C 1
ATOM 860 O O . LEU A 1 106 ? 5.869 4.084 -2.136 1.00 89.81 106 LEU A O 1
ATOM 864 N N . MET A 1 107 ? 6.634 6.067 -2.866 1.00 87.50 107 MET A N 1
ATOM 865 C CA . MET A 1 107 ? 7.058 6.536 -1.543 1.00 87.50 107 MET A CA 1
ATOM 866 C C . MET A 1 107 ? 5.874 6.589 -0.574 1.00 87.50 107 MET A C 1
ATOM 868 O O . MET A 1 107 ? 5.952 6.018 0.509 1.00 87.50 107 MET A O 1
ATOM 872 N N . ALA A 1 108 ? 4.749 7.178 -0.985 1.00 87.44 108 ALA A N 1
ATOM 873 C CA . ALA A 1 108 ? 3.523 7.210 -0.192 1.00 87.44 108 ALA A CA 1
ATOM 874 C C . ALA A 1 108 ? 3.001 5.799 0.131 1.00 87.44 108 ALA A C 1
ATOM 876 O O . ALA A 1 108 ? 2.490 5.555 1.222 1.00 87.44 108 ALA A O 1
ATOM 877 N N . THR A 1 109 ? 3.172 4.844 -0.783 1.00 90.81 109 THR A N 1
ATOM 878 C CA . THR A 1 109 ? 2.794 3.441 -0.567 1.00 90.81 109 THR A CA 1
ATOM 879 C C . THR A 1 109 ? 3.715 2.748 0.437 1.00 90.81 109 THR A C 1
ATOM 881 O O . THR A 1 109 ? 3.249 1.950 1.250 1.00 90.81 109 THR A O 1
ATOM 884 N N . LEU A 1 110 ? 5.014 3.056 0.429 1.00 89.44 110 LEU A N 1
ATOM 885 C CA . LEU A 1 110 ? 5.967 2.561 1.426 1.00 89.44 110 LEU A CA 1
ATOM 886 C C . LEU A 1 110 ? 5.662 3.133 2.818 1.00 89.44 110 LEU A C 1
ATOM 888 O O . LEU A 1 110 ? 5.652 2.376 3.788 1.00 89.44 110 LEU A O 1
ATOM 892 N N . GLU A 1 111 ? 5.344 4.426 2.905 1.00 85.12 111 GLU A N 1
ATOM 893 C CA . GLU A 1 111 ? 4.867 5.097 4.125 1.00 85.12 111 GLU A CA 1
ATOM 894 C C . GLU A 1 111 ? 3.571 4.461 4.647 1.00 85.12 111 GLU A C 1
ATOM 896 O O . GLU A 1 111 ? 3.467 4.092 5.818 1.00 85.12 111 GLU A O 1
ATOM 901 N N . LEU A 1 112 ? 2.598 4.223 3.764 1.00 86.00 112 LEU A N 1
ATOM 902 C CA . LEU A 1 112 ? 1.387 3.482 4.111 1.00 86.00 112 LEU A CA 1
ATOM 903 C C . LEU A 1 112 ? 1.738 2.082 4.631 1.00 86.00 112 LEU A C 1
ATOM 905 O O . LEU A 1 112 ? 1.245 1.665 5.674 1.00 86.00 112 LEU A O 1
ATOM 909 N N . GLY A 1 113 ? 2.638 1.367 3.953 1.00 86.31 113 GLY A N 1
ATOM 910 C CA . GLY A 1 113 ? 3.112 0.050 4.368 1.00 86.31 113 GLY A CA 1
ATOM 911 C C . GLY A 1 113 ? 3.782 0.045 5.745 1.00 86.31 113 GLY A C 1
ATOM 912 O O . GLY A 1 113 ? 3.711 -0.962 6.449 1.00 86.31 113 GLY A O 1
ATOM 913 N N . TYR A 1 114 ? 4.415 1.144 6.151 1.00 82.44 114 TYR A N 1
ATOM 914 C CA . TYR A 1 114 ? 4.924 1.323 7.509 1.00 82.44 114 TYR A CA 1
ATOM 915 C C . TYR A 1 114 ? 3.797 1.473 8.524 1.00 82.44 114 TYR A C 1
ATOM 917 O O . TYR A 1 114 ? 3.754 0.712 9.492 1.00 82.44 114 TYR A O 1
ATOM 925 N N . LEU A 1 115 ? 2.852 2.387 8.274 1.00 79.62 115 LEU A N 1
ATOM 926 C CA . LEU A 1 115 ? 1.693 2.596 9.143 1.00 79.62 115 LEU A CA 1
ATOM 927 C C . LEU A 1 115 ? 0.922 1.289 9.336 1.00 79.62 115 LEU A C 1
ATOM 929 O O . LEU A 1 115 ? 0.690 0.870 10.466 1.00 79.62 115 LEU A O 1
ATOM 933 N N . LEU A 1 116 ? 0.624 0.584 8.243 1.00 80.38 116 LEU A N 1
ATOM 934 C CA . LEU A 1 116 ? -0.048 -0.714 8.262 1.00 80.38 116 LEU A CA 1
ATOM 935 C C . LEU A 1 116 ? 0.718 -1.756 9.078 1.00 80.38 116 LEU A C 1
ATOM 937 O O . LEU A 1 116 ? 0.116 -2.546 9.805 1.00 80.38 116 LEU A O 1
ATOM 941 N N . ARG A 1 117 ? 2.048 -1.756 9.022 1.00 77.69 117 ARG A N 1
ATOM 942 C CA . ARG A 1 117 ? 2.845 -2.681 9.825 1.00 77.69 117 ARG A CA 1
ATOM 943 C C . ARG A 1 117 ? 2.820 -2.342 11.314 1.00 77.69 117 ARG A C 1
ATOM 945 O O . ARG A 1 117 ? 2.737 -3.262 12.128 1.00 77.69 117 ARG A O 1
ATOM 952 N N . LEU A 1 118 ? 2.850 -1.056 11.666 1.00 72.69 118 LEU A N 1
ATOM 953 C CA . LEU A 1 118 ? 2.618 -0.610 13.042 1.00 72.69 118 LEU A CA 1
ATOM 954 C C . LEU A 1 118 ? 1.245 -1.074 13.532 1.00 72.69 118 LEU A C 1
ATOM 956 O O . LEU A 1 118 ? 1.133 -1.542 14.664 1.00 72.69 118 LEU A O 1
ATOM 960 N N . THR A 1 119 ? 0.232 -1.018 12.658 1.00 65.81 119 THR A N 1
ATOM 961 C CA . THR A 1 119 ? -1.120 -1.455 13.011 1.00 65.81 119 THR A CA 1
ATOM 962 C C . THR A 1 119 ? -1.203 -2.954 13.296 1.00 65.81 119 THR A C 1
ATOM 964 O O . THR A 1 119 ? -1.793 -3.361 14.292 1.00 65.81 119 THR A O 1
ATOM 967 N N . ASN A 1 120 ? -0.547 -3.766 12.464 1.00 63.75 120 ASN A N 1
ATOM 968 C CA . ASN A 1 120 ? -0.627 -5.225 12.505 1.00 63.75 120 ASN A CA 1
ATOM 969 C C . ASN A 1 120 ? 0.196 -5.849 13.648 1.00 63.75 120 ASN A C 1
ATOM 971 O O . ASN A 1 120 ? -0.101 -6.948 14.109 1.00 63.75 120 ASN A O 1
ATOM 975 N N . ASN A 1 121 ? 1.236 -5.160 14.133 1.00 61.38 121 ASN A N 1
ATOM 976 C CA . ASN A 1 121 ? 2.006 -5.612 15.299 1.00 61.38 121 ASN A CA 1
ATOM 977 C C . ASN A 1 121 ? 1.201 -5.532 16.611 1.00 61.38 121 ASN A C 1
ATOM 979 O O . ASN A 1 121 ? 1.591 -6.152 17.603 1.00 61.38 121 ASN A O 1
ATOM 983 N N . ASN A 1 122 ? 0.082 -4.803 16.625 1.00 55.75 122 ASN A N 1
ATOM 984 C CA . ASN A 1 122 ? -0.862 -4.790 17.731 1.00 55.75 122 ASN A CA 1
ATOM 985 C C . ASN A 1 122 ? -1.995 -5.775 17.419 1.00 55.75 122 ASN A C 1
ATOM 987 O O . ASN A 1 122 ? -2.704 -5.633 16.427 1.00 55.75 122 ASN A O 1
ATOM 991 N N . ARG A 1 123 ? -2.185 -6.769 18.292 1.00 52.81 123 ARG A N 1
ATOM 992 C CA . ARG A 1 123 ? -3.073 -7.939 18.111 1.00 52.81 123 ARG A CA 1
ATOM 993 C C . ARG A 1 123 ? -4.573 -7.629 17.897 1.00 52.81 123 ARG A C 1
ATOM 995 O O . ARG A 1 123 ? -5.361 -8.564 17.838 1.00 52.81 123 ARG A O 1
ATOM 1002 N N . GLY A 1 124 ? -4.966 -6.358 17.797 1.00 52.06 124 GLY A N 1
ATOM 1003 C CA . GLY A 1 124 ? -6.349 -5.901 17.622 1.00 52.06 124 GLY A CA 1
ATOM 1004 C C . GLY A 1 124 ? -6.755 -5.547 16.185 1.00 52.06 124 GLY A C 1
ATOM 1005 O O . GLY A 1 124 ? -7.942 -5.378 15.934 1.00 52.06 124 GLY A O 1
ATOM 1006 N N . PHE A 1 125 ? -5.823 -5.449 15.227 1.00 53.84 125 PHE A N 1
ATOM 1007 C CA . PHE A 1 125 ? -6.157 -5.179 13.819 1.00 53.84 125 PHE A CA 1
ATOM 1008 C C . PHE A 1 125 ? -6.175 -6.486 13.015 1.00 53.84 125 PHE A C 1
ATOM 1010 O O . PHE A 1 125 ? -5.159 -6.929 12.492 1.00 53.84 125 PHE A O 1
ATOM 1017 N N . THR A 1 126 ? -7.335 -7.145 12.953 1.00 52.94 126 THR A N 1
ATOM 1018 C CA . THR A 1 126 ? -7.522 -8.405 12.198 1.00 52.94 126 THR A CA 1
ATOM 1019 C C . THR A 1 126 ? -7.898 -8.175 10.725 1.00 52.94 126 THR A C 1
ATOM 1021 O O . THR A 1 126 ? -7.971 -9.122 9.944 1.00 52.94 126 THR A O 1
ATOM 1024 N N . GLU A 1 127 ? -8.117 -6.928 10.303 1.00 64.44 127 GLU A N 1
ATOM 1025 C CA . GLU A 1 127 ? -8.535 -6.636 8.931 1.00 64.44 127 GLU A CA 1
ATOM 1026 C C . GLU A 1 127 ? -7.372 -6.710 7.932 1.00 64.44 127 GLU A C 1
ATOM 1028 O O . GLU A 1 127 ? -6.340 -6.043 8.060 1.00 64.44 127 GLU A O 1
ATOM 1033 N N . ARG A 1 128 ? -7.560 -7.523 6.885 1.00 75.19 128 ARG A N 1
ATOM 1034 C CA . ARG A 1 128 ? -6.671 -7.562 5.722 1.00 75.19 128 ARG A CA 1
ATOM 1035 C C . ARG A 1 128 ? -6.807 -6.248 4.964 1.00 75.19 128 ARG A C 1
ATOM 1037 O O . ARG A 1 128 ? -7.866 -5.957 4.418 1.00 75.19 128 ARG A O 1
ATOM 1044 N N . MET A 1 129 ? -5.712 -5.507 4.860 1.00 83.44 129 MET A N 1
ATOM 1045 C CA . MET A 1 129 ? -5.651 -4.297 4.052 1.00 83.44 129 MET A CA 1
ATOM 1046 C C . MET A 1 129 ? -4.877 -4.574 2.769 1.00 83.44 129 MET A C 1
ATOM 1048 O O . MET A 1 129 ? -3.847 -5.259 2.771 1.00 83.44 129 MET A O 1
ATOM 1052 N N . LEU A 1 130 ? -5.406 -4.057 1.664 1.00 88.88 130 LEU A N 1
ATOM 1053 C CA . LEU A 1 130 ? -4.819 -4.125 0.335 1.00 88.88 130 LEU A CA 1
ATOM 1054 C C . LEU A 1 130 ? -4.954 -2.746 -0.303 1.00 88.88 130 LEU A C 1
ATOM 1056 O O . LEU A 1 130 ? -6.054 -2.207 -0.396 1.00 88.88 130 LEU A O 1
ATOM 1060 N N . TYR A 1 131 ? -3.836 -2.201 -0.761 1.00 91.06 131 TYR A N 1
ATOM 1061 C CA . TYR A 1 131 ? -3.813 -1.024 -1.616 1.00 91.06 131 TYR A CA 1
ATOM 1062 C C . TYR A 1 131 ? -3.262 -1.426 -2.981 1.00 91.06 131 TYR A C 1
ATOM 1064 O O . TYR A 1 131 ? -2.224 -2.086 -3.051 1.00 91.06 131 TYR A O 1
ATOM 1072 N N . VAL A 1 132 ? -3.963 -1.036 -4.048 1.00 91.69 132 VAL A N 1
ATOM 1073 C CA . VAL A 1 132 ? -3.594 -1.309 -5.443 1.00 91.69 132 VAL A CA 1
ATOM 1074 C C . VAL A 1 132 ? -3.511 0.015 -6.189 1.00 91.69 132 VAL A C 1
ATOM 1076 O O . VAL A 1 132 ? -4.473 0.782 -6.213 1.00 91.69 132 VAL A O 1
ATOM 1079 N N . SER A 1 133 ? -2.365 0.266 -6.808 1.00 91.38 133 SER A N 1
ATOM 1080 C CA . SER A 1 133 ? -2.120 1.428 -7.650 1.00 91.38 133 SER A CA 1
ATOM 1081 C C . SER A 1 133 ? -2.407 1.113 -9.118 1.00 91.38 133 SER A C 1
ATOM 1083 O O . SER A 1 133 ? -2.092 0.029 -9.619 1.00 91.38 133 SER A O 1
ATOM 1085 N N . ARG A 1 134 ? -2.929 2.108 -9.846 1.00 90.56 134 ARG A N 1
ATOM 1086 C CA . ARG A 1 134 ? -3.051 2.069 -11.315 1.00 90.56 134 ARG A CA 1
ATOM 1087 C C . ARG A 1 134 ? -1.696 2.044 -12.021 1.00 90.56 134 ARG A C 1
ATOM 1089 O O . ARG A 1 134 ? -1.623 1.614 -13.166 1.00 90.56 134 ARG A O 1
ATOM 1096 N N . SER A 1 135 ? -0.631 2.412 -11.316 1.00 90.50 135 SER A N 1
ATOM 1097 C CA . SER A 1 135 ? 0.755 2.237 -11.739 1.00 90.50 135 SER A CA 1
ATOM 1098 C C . SER A 1 135 ? 1.211 0.768 -11.659 1.00 90.50 135 SER A C 1
ATOM 1100 O O . SER A 1 135 ? 2.399 0.488 -11.757 1.00 90.50 135 SER A O 1
ATOM 1102 N N . GLY A 1 136 ? 0.310 -0.201 -11.456 1.00 90.56 136 GLY A N 1
ATOM 1103 C CA . GLY A 1 136 ? 0.626 -1.631 -11.536 1.00 90.56 136 GLY A CA 1
ATOM 1104 C C . GLY A 1 136 ? 1.481 -2.144 -10.376 1.00 90.56 136 GLY A C 1
ATOM 1105 O O . GLY A 1 136 ? 2.331 -3.016 -10.560 1.00 90.56 136 GLY A O 1
ATOM 1106 N N . PHE A 1 137 ? 1.286 -1.594 -9.179 1.00 93.19 137 PHE A N 1
ATOM 1107 C CA . PHE A 1 137 ? 1.880 -2.118 -7.951 1.00 93.19 137 PHE A CA 1
ATOM 1108 C C . PHE A 1 137 ? 0.875 -2.137 -6.803 1.00 93.19 137 PHE A C 1
ATOM 1110 O O . PHE A 1 137 ? -0.149 -1.458 -6.842 1.00 93.19 137 PHE A O 1
ATOM 1117 N N . PHE A 1 138 ? 1.160 -2.930 -5.778 1.00 93.12 138 PHE A N 1
ATOM 1118 C CA . PHE A 1 138 ? 0.286 -3.115 -4.630 1.00 93.12 138 PHE A CA 1
ATOM 1119 C C . PHE A 1 138 ? 1.072 -3.402 -3.347 1.00 93.12 138 PHE A C 1
ATOM 1121 O O . PHE A 1 138 ? 2.229 -3.830 -3.373 1.00 93.12 138 PHE A O 1
ATOM 1128 N N . VAL A 1 139 ? 0.411 -3.197 -2.208 1.00 92.50 139 VAL A N 1
ATOM 1129 C CA . VAL A 1 139 ? 0.897 -3.572 -0.874 1.00 92.50 139 VAL A CA 1
ATOM 1130 C C . VAL A 1 139 ? -0.236 -4.219 -0.085 1.00 92.50 139 VAL A C 1
ATOM 1132 O O . VAL A 1 139 ? -1.387 -3.791 -0.177 1.00 92.50 139 VAL A O 1
ATOM 1135 N N . SER A 1 140 ? 0.073 -5.258 0.693 1.00 88.81 140 SER A N 1
ATOM 1136 C CA . SER A 1 140 ? -0.910 -5.933 1.543 1.00 88.81 140 SER A CA 1
ATOM 1137 C C . SER A 1 140 ? -0.341 -6.292 2.909 1.00 88.81 140 SER A C 1
ATOM 1139 O O . SER A 1 140 ? 0.842 -6.611 3.031 1.00 88.81 140 SER A O 1
ATOM 1141 N N . THR A 1 141 ? -1.198 -6.266 3.933 1.00 83.62 141 THR A N 1
ATOM 1142 C CA . THR A 1 141 ? -0.877 -6.792 5.271 1.00 83.62 141 THR A CA 1
ATOM 1143 C C . THR A 1 141 ? -0.815 -8.320 5.300 1.00 83.62 141 THR A C 1
ATOM 1145 O O . THR A 1 141 ? -0.282 -8.897 6.250 1.00 83.62 141 THR A O 1
ATOM 1148 N N . GLU A 1 142 ? -1.307 -8.998 4.258 1.00 77.69 142 GLU A N 1
ATOM 1149 C CA . GLU A 1 142 ? -1.143 -10.438 4.119 1.00 77.69 142 GLU A CA 1
ATOM 1150 C C . GLU A 1 142 ? 0.307 -10.778 3.758 1.00 77.69 142 GLU A C 1
ATOM 1152 O O . GLU A 1 142 ? 0.898 -10.244 2.819 1.00 77.69 142 GLU A O 1
ATOM 1157 N N . SER A 1 143 ? 0.898 -11.701 4.515 1.00 60.94 143 SER A N 1
ATOM 1158 C CA . SER A 1 143 ? 2.234 -12.198 4.206 1.00 60.94 143 SER A CA 1
ATOM 1159 C C . SER A 1 143 ? 2.214 -12.923 2.859 1.00 60.94 143 SER A C 1
ATOM 1161 O O . SER A 1 143 ? 1.552 -13.951 2.727 1.00 60.94 143 SER A O 1
ATOM 1163 N N . ALA A 1 144 ? 3.010 -12.453 1.893 1.00 53.59 144 ALA A N 1
ATOM 1164 C CA . ALA A 1 144 ? 3.177 -13.091 0.579 1.00 53.59 144 ALA A CA 1
ATOM 1165 C C . ALA A 1 144 ? 3.618 -14.574 0.655 1.00 53.59 144 ALA A C 1
ATOM 1167 O O . ALA A 1 144 ? 3.489 -15.315 -0.314 1.00 53.59 144 ALA A O 1
ATOM 1168 N N . ASN A 1 145 ? 4.071 -15.042 1.825 1.00 43.44 145 ASN A N 1
ATOM 1169 C CA . ASN A 1 145 ? 4.413 -16.443 2.074 1.00 43.44 145 ASN A CA 1
ATOM 1170 C C . ASN A 1 145 ? 3.195 -17.393 2.158 1.00 43.44 145 ASN A C 1
ATOM 1172 O O . ASN A 1 145 ? 3.372 -18.601 2.255 1.00 43.44 145 ASN A O 1
ATOM 1176 N N . LYS A 1 146 ? 1.953 -16.883 2.135 1.00 40.09 146 LYS A N 1
ATOM 1177 C CA . LYS A 1 146 ? 0.737 -17.721 2.111 1.00 40.09 146 LYS A CA 1
ATOM 1178 C C . LYS A 1 146 ? 0.249 -18.092 0.705 1.00 40.09 146 LYS A C 1
ATOM 1180 O O . LYS A 1 146 ? -0.729 -18.823 0.597 1.00 40.09 146 LYS A O 1
ATOM 1185 N N . HIS A 1 147 ? 0.918 -17.637 -0.359 1.00 35.28 147 HIS A N 1
ATOM 1186 C CA . HIS A 1 147 ? 0.499 -17.893 -1.744 1.00 35.28 147 HIS A CA 1
ATOM 1187 C C . HIS A 1 147 ? 1.528 -18.683 -2.574 1.00 35.28 147 HIS A C 1
ATOM 1189 O O . HIS A 1 147 ? 1.710 -18.422 -3.758 1.00 35.28 147 HIS A O 1
ATOM 1195 N N . HIS A 1 148 ? 2.187 -19.679 -1.969 1.00 28.59 148 HIS A N 1
ATOM 1196 C CA . HIS A 1 148 ? 2.713 -20.824 -2.724 1.00 28.59 148 HIS A CA 1
ATOM 1197 C C . HIS A 1 148 ? 1.677 -21.960 -2.693 1.00 28.59 148 HIS A 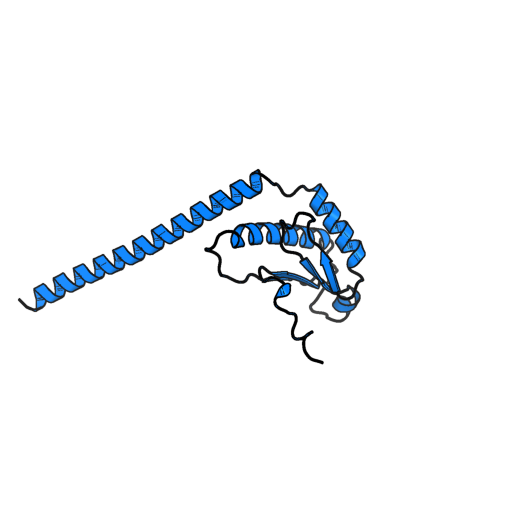C 1
ATO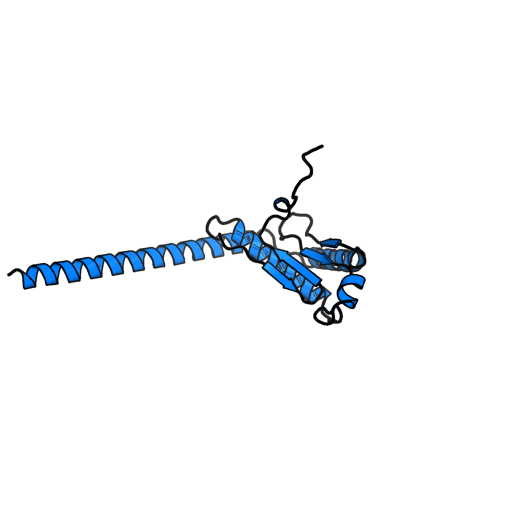M 1199 O O . HIS A 1 148 ? 1.620 -22.696 -1.705 1.00 28.59 148 HIS A O 1
ATOM 1205 N N . PRO A 1 149 ? 0.857 -22.151 -3.741 1.00 33.69 149 PRO A N 1
ATOM 1206 C CA . PRO A 1 149 ? 0.227 -23.436 -3.966 1.00 33.69 149 PRO A CA 1
ATOM 1207 C C . PRO A 1 149 ? 1.280 -24.372 -4.581 1.00 33.69 149 PRO A C 1
ATOM 1209 O O . PRO A 1 149 ? 1.692 -24.190 -5.719 1.00 33.69 149 PRO A O 1
ATOM 1212 N N . GLY A 1 150 ? 1.729 -25.361 -3.808 1.00 35.84 150 GLY A N 1
ATOM 1213 C CA . GLY A 1 150 ? 2.337 -26.587 -4.335 1.00 35.84 150 GLY A CA 1
ATOM 1214 C C . GLY A 1 150 ? 3.738 -26.476 -4.948 1.00 35.84 150 GLY A C 1
ATOM 1215 O O . GLY A 1 150 ? 3.897 -26.512 -6.161 1.00 35.84 150 GLY A O 1
ATOM 1216 N N . ALA A 1 151 ? 4.767 -26.520 -4.104 1.00 34.78 151 ALA A N 1
ATOM 1217 C CA . ALA A 1 151 ? 6.030 -27.177 -4.453 1.00 34.78 151 ALA A CA 1
ATOM 1218 C C . ALA A 1 151 ? 6.275 -28.264 -3.402 1.00 34.78 151 ALA A C 1
ATOM 1220 O O . ALA A 1 151 ? 6.993 -28.079 -2.424 1.00 34.78 151 ALA A O 1
ATOM 1221 N N . GLY A 1 152 ? 5.529 -29.356 -3.545 1.00 38.81 152 GLY A N 1
ATOM 1222 C CA . GLY A 1 152 ? 5.474 -30.438 -2.573 1.00 38.81 152 GLY A CA 1
ATOM 1223 C C . GLY A 1 152 ? 4.546 -31.550 -3.034 1.00 38.81 152 GLY A C 1
ATOM 1224 O O . GLY A 1 152 ? 3.580 -31.847 -2.344 1.00 38.81 152 GLY A O 1
ATOM 1225 N N . ALA A 1 153 ? 4.806 -32.102 -4.219 1.00 36.06 153 ALA A N 1
ATOM 1226 C CA . ALA A 1 153 ? 4.459 -33.468 -4.603 1.00 36.06 153 ALA A CA 1
ATOM 1227 C C . ALA A 1 153 ? 5.065 -33.768 -5.984 1.00 36.06 153 ALA A C 1
ATOM 1229 O O . ALA A 1 153 ? 4.727 -33.083 -6.948 1.00 36.06 153 ALA A O 1
ATOM 1230 N N . LEU A 1 154 ? 5.865 -34.842 -6.016 1.00 35.62 154 LEU A N 1
ATOM 1231 C CA . LEU A 1 154 ? 6.561 -35.490 -7.140 1.00 35.62 154 LEU A CA 1
ATOM 1232 C C . LEU A 1 154 ? 7.932 -34.905 -7.506 1.00 35.62 154 LEU A C 1
ATOM 1234 O O . LEU A 1 154 ? 8.001 -33.839 -8.150 1.00 35.62 154 LEU A O 1
#